Protein AF-A0A7V6XQP4-F1 (afdb_monomer_lite)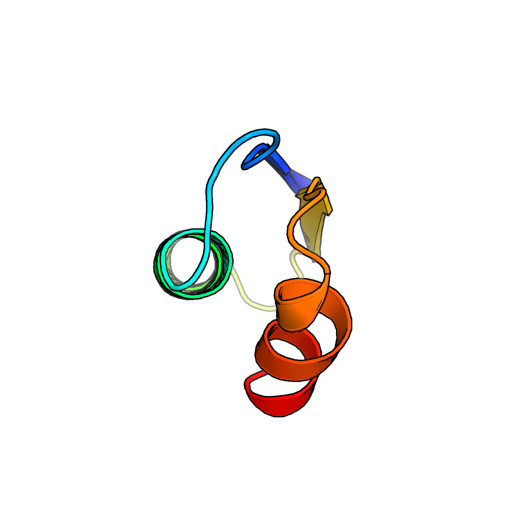

Radius of gyration: 10.34 Å; chains: 1; bounding box: 24×17×27 Å

Structure (mmCIF, N/CA/C/O backbone):
data_AF-A0A7V6XQP4-F1
#
_entry.id   AF-A0A7V6XQP4-F1
#
loop_
_atom_site.group_PDB
_atom_site.id
_atom_site.type_symbol
_atom_site.label_atom_id
_atom_site.label_alt_id
_atom_site.label_comp_id
_atom_site.label_asym_id
_atom_site.label_entity_id
_atom_site.label_seq_id
_atom_site.pdbx_PDB_ins_code
_atom_site.Cartn_x
_atom_site.Cartn_y
_atom_site.Cartn_z
_atom_site.occupancy
_atom_site.B_iso_or_equiv
_atom_site.auth_seq_id
_atom_site.auth_comp_id
_atom_site.auth_asym_id
_atom_site.auth_atom_id
_atom_site.pdbx_PDB_model_num
ATOM 1 N N . MET A 1 1 ? -13.449 0.795 8.726 1.00 85.69 1 MET A N 1
ATOM 2 C CA . MET A 1 1 ? -13.769 1.091 7.308 1.00 85.69 1 MET A CA 1
ATOM 3 C C . MET A 1 1 ? -12.578 0.695 6.450 1.00 85.69 1 MET A C 1
ATOM 5 O O . MET A 1 1 ? -11.490 0.585 6.991 1.00 85.69 1 MET A O 1
ATOM 9 N N . THR A 1 2 ? -12.761 0.468 5.148 1.00 94.44 2 THR A N 1
ATOM 10 C CA . THR A 1 2 ? -11.681 0.002 4.257 1.00 94.44 2 THR A CA 1
ATOM 11 C C . THR A 1 2 ? -11.382 1.049 3.187 1.00 94.44 2 THR A C 1
ATOM 13 O O . THR A 1 2 ? -12.299 1.502 2.500 1.00 94.44 2 THR A O 1
ATOM 16 N N . LYS A 1 3 ? -10.109 1.427 3.044 1.00 96.06 3 LYS A N 1
ATOM 17 C CA . LYS A 1 3 ? -9.589 2.326 2.004 1.00 96.06 3 LYS A CA 1
ATOM 18 C C . LYS A 1 3 ? -8.734 1.532 1.020 1.00 96.06 3 LYS A C 1
ATOM 20 O O . LYS A 1 3 ? -7.926 0.714 1.443 1.00 96.06 3 LYS A O 1
ATOM 25 N N . THR A 1 4 ? -8.862 1.820 -0.272 1.00 97.94 4 THR A N 1
ATOM 26 C CA . THR A 1 4 ? -8.057 1.184 -1.327 1.00 97.94 4 THR A CA 1
ATOM 27 C C . THR A 1 4 ? -7.092 2.194 -1.943 1.00 97.94 4 THR A C 1
ATOM 29 O O . THR A 1 4 ? -7.509 3.278 -2.350 1.00 97.94 4 THR A O 1
ATOM 32 N N . LEU A 1 5 ? -5.809 1.839 -2.019 1.00 97.81 5 LEU A N 1
ATOM 33 C CA . LEU A 1 5 ? -4.742 2.580 -2.688 1.00 97.81 5 LEU A CA 1
ATOM 34 C C . LEU A 1 5 ? -4.307 1.812 -3.943 1.00 97.81 5 LEU A C 1
ATOM 36 O O . LEU A 1 5 ? -3.806 0.697 -3.834 1.00 97.81 5 LEU A O 1
ATOM 40 N N . ALA A 1 6 ? -4.446 2.425 -5.119 1.00 97.69 6 ALA A N 1
ATOM 41 C CA . ALA A 1 6 ? -4.009 1.844 -6.387 1.00 97.69 6 ALA A CA 1
ATOM 42 C C . ALA A 1 6 ? -2.698 2.488 -6.864 1.00 97.69 6 ALA A C 1
ATOM 44 O O . ALA A 1 6 ? -2.663 3.673 -7.1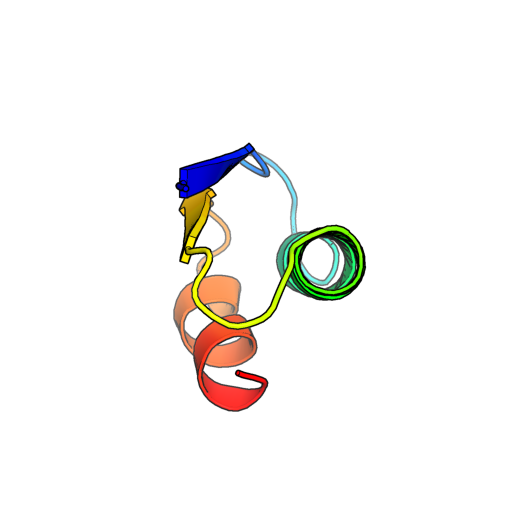96 1.00 97.69 6 ALA A O 1
ATOM 45 N N . VAL A 1 7 ? -1.626 1.696 -6.914 1.00 97.12 7 VAL A N 1
ATOM 46 C CA . VAL A 1 7 ? -0.271 2.104 -7.343 1.00 97.12 7 VAL A CA 1
ATOM 47 C C . VAL A 1 7 ? 0.286 1.182 -8.434 1.00 97.12 7 VAL A C 1
ATOM 49 O O . VAL A 1 7 ? 1.496 1.047 -8.606 1.00 97.12 7 VAL A O 1
ATOM 52 N N . MET A 1 8 ? -0.601 0.545 -9.197 1.00 97.12 8 MET A N 1
ATOM 53 C CA . MET A 1 8 ? -0.249 -0.250 -10.376 1.00 97.12 8 MET A CA 1
ATOM 54 C C . MET A 1 8 ? 0.548 0.580 -11.394 1.00 97.12 8 MET A C 1
ATOM 56 O O . MET A 1 8 ? 0.254 1.755 -11.625 1.00 97.12 8 MET A O 1
ATOM 60 N N . GLY A 1 9 ? 1.561 -0.025 -12.009 1.00 96.69 9 GLY A N 1
ATOM 61 C CA . GLY A 1 9 ? 2.474 0.622 -12.948 1.00 96.69 9 GLY A CA 1
ATOM 62 C C . GLY A 1 9 ? 3.523 1.522 -12.290 1.00 96.69 9 GLY A C 1
ATOM 63 O O . GLY A 1 9 ? 4.411 2.028 -12.981 1.00 96.69 9 GLY A O 1
ATOM 64 N N . GLN A 1 10 ? 3.465 1.729 -10.970 1.00 96.88 10 GLN A N 1
ATOM 65 C CA . GLN A 1 10 ? 4.497 2.474 -10.265 1.00 96.88 10 GLN A CA 1
ATOM 66 C C . GLN A 1 10 ? 5.688 1.577 -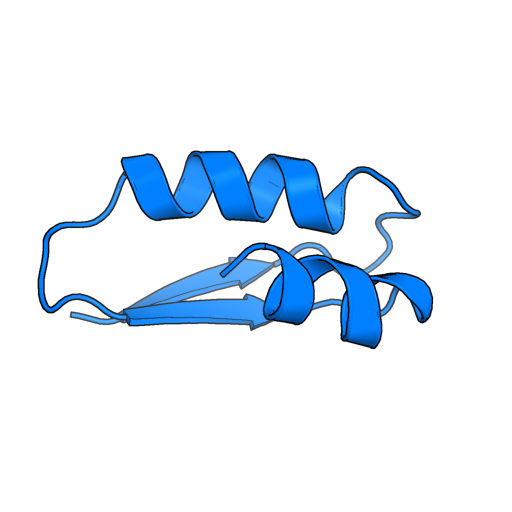9.940 1.00 96.88 10 GLN A C 1
ATOM 68 O O . GLN A 1 10 ? 5.581 0.555 -9.262 1.00 96.88 10 GLN A O 1
ATOM 73 N N . VAL A 1 11 ? 6.865 2.008 -10.382 1.00 95.50 11 VAL A N 1
ATOM 74 C CA . VAL A 1 11 ? 8.119 1.351 -10.021 1.00 95.50 11 VAL A CA 1
ATOM 75 C C . VAL A 1 11 ? 8.555 1.752 -8.618 1.00 95.50 11 VAL A C 1
ATOM 77 O O . VAL A 1 11 ? 8.184 2.789 -8.072 1.00 95.50 11 VAL A O 1
ATOM 80 N N . CYS A 1 12 ? 9.374 0.919 -8.005 1.00 93.56 12 CYS A N 1
ATOM 81 C CA . CYS A 1 12 ? 9.882 1.207 -6.681 1.00 93.56 12 CYS A CA 1
ATOM 82 C C . CYS A 1 12 ? 10.814 2.452 -6.705 1.00 93.56 12 CYS A C 1
ATOM 84 O O . CYS A 1 12 ? 11.557 2.632 -7.674 1.00 93.56 12 CYS A O 1
ATOM 86 N N . PRO A 1 13 ? 10.750 3.349 -5.690 1.00 95.62 13 PRO A N 1
ATOM 87 C CA . PRO A 1 13 ? 10.176 3.154 -4.350 1.00 95.62 13 PRO A CA 1
ATOM 88 C C . PRO A 1 13 ? 8.729 3.657 -4.154 1.00 95.62 13 PRO A C 1
ATOM 90 O O . PRO A 1 13 ? 8.253 3.682 -3.018 1.00 95.62 13 PRO A O 1
ATOM 93 N N . PHE A 1 14 ? 8.033 4.086 -5.211 1.00 97.44 14 PHE A N 1
ATOM 94 C CA . PHE A 1 14 ? 6.766 4.818 -5.083 1.00 97.44 14 PHE A CA 1
ATOM 95 C C . PHE A 1 14 ? 5.647 4.055 -4.346 1.00 97.44 14 PHE A C 1
ATOM 97 O O . PHE A 1 14 ? 5.073 4.659 -3.438 1.00 97.44 14 PHE A O 1
ATOM 104 N N . PRO A 1 15 ? 5.401 2.745 -4.583 1.00 97.94 15 PRO A N 1
ATOM 105 C CA . PRO A 1 15 ? 4.360 2.011 -3.856 1.00 97.94 15 PRO A CA 1
ATOM 106 C C . PRO A 1 15 ? 4.487 2.093 -2.328 1.00 97.94 15 PRO A C 1
ATOM 108 O O . PRO A 1 15 ? 3.493 2.267 -1.629 1.00 97.94 15 PRO A O 1
ATOM 111 N N . LEU A 1 16 ? 5.713 2.036 -1.795 1.00 97.81 16 LEU A N 1
ATOM 112 C CA . LEU A 1 16 ? 5.961 2.134 -0.355 1.00 97.81 16 LEU A CA 1
ATOM 113 C C . LEU A 1 16 ? 5.731 3.553 0.180 1.00 97.81 16 LEU A C 1
ATOM 115 O O . LEU A 1 16 ? 5.232 3.725 1.290 1.00 97.81 16 LEU A O 1
ATOM 119 N N . IL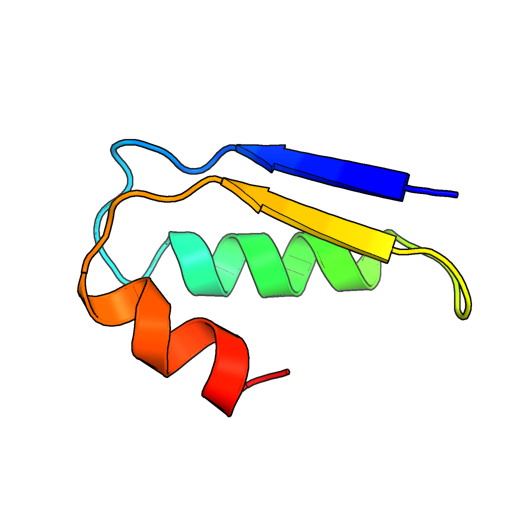E A 1 17 ? 6.128 4.573 -0.583 1.00 98.00 17 ILE A N 1
ATOM 120 C CA . ILE A 1 17 ? 5.954 5.975 -0.184 1.00 98.00 17 ILE A CA 1
ATOM 121 C C . ILE A 1 17 ? 4.466 6.319 -0.115 1.00 98.00 17 ILE A C 1
ATOM 123 O O . ILE A 1 17 ? 4.024 6.935 0.852 1.00 98.00 17 ILE A O 1
ATOM 127 N N . GLU A 1 18 ? 3.691 5.897 -1.109 1.00 97.94 18 GLU A N 1
ATOM 128 C CA . GLU A 1 18 ? 2.254 6.162 -1.142 1.00 97.94 18 GLU A CA 1
ATOM 129 C C . GLU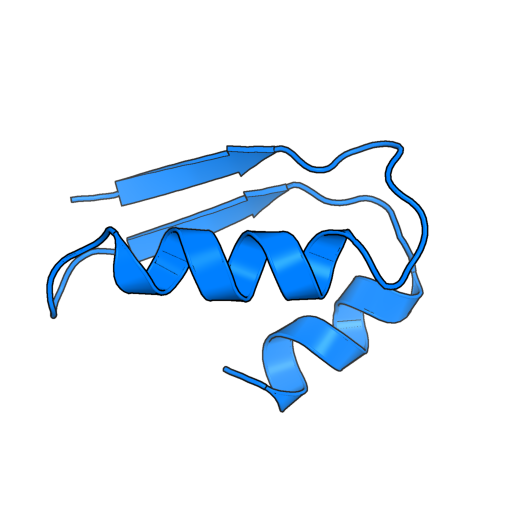 A 1 18 ? 1.504 5.350 -0.077 1.00 97.94 18 GLU A C 1
ATOM 131 O O . GLU A 1 18 ? 0.618 5.893 0.577 1.00 97.94 18 GLU A O 1
ATOM 136 N N . ALA A 1 19 ? 1.915 4.105 0.199 1.00 97.62 19 ALA A N 1
ATOM 137 C CA . ALA A 1 19 ? 1.370 3.321 1.310 1.00 97.62 19 ALA A CA 1
ATOM 138 C C . ALA A 1 19 ? 1.570 4.014 2.672 1.00 97.62 19 ALA A C 1
ATOM 140 O O . ALA A 1 19 ? 0.637 4.085 3.474 1.00 97.62 19 ALA A O 1
ATOM 141 N N . LYS A 1 20 ? 2.761 4.585 2.906 1.00 97.75 20 LYS A N 1
ATOM 142 C CA . LYS A 1 20 ? 3.081 5.364 4.115 1.00 97.75 20 LYS A CA 1
ATOM 143 C C . LYS A 1 20 ? 2.203 6.597 4.279 1.00 97.75 20 LYS A C 1
ATOM 145 O O . LYS A 1 20 ? 1.741 6.866 5.376 1.00 97.75 20 LYS A O 1
ATOM 150 N N . LYS A 1 21 ? 1.942 7.329 3.198 1.00 97.69 21 LYS A N 1
ATOM 151 C CA . LYS A 1 21 ? 1.038 8.485 3.249 1.00 97.69 21 LYS A CA 1
ATOM 152 C C . LYS A 1 21 ? -0.406 8.047 3.477 1.00 97.69 21 LYS A C 1
ATOM 154 O O . LYS A 1 21 ? -1.106 8.610 4.306 1.00 97.69 21 LYS A O 1
ATOM 159 N N . ALA A 1 22 ? -0.852 7.008 2.772 1.00 97.06 22 ALA A N 1
ATOM 160 C CA . ALA A 1 22 ? -2.234 6.554 2.843 1.00 97.06 22 ALA A CA 1
ATOM 161 C C . ALA A 1 22 ? -2.619 6.025 4.232 1.00 97.06 22 ALA A C 1
ATOM 163 O O . ALA A 1 22 ? -3.774 6.202 4.622 1.00 97.06 22 ALA A O 1
ATOM 164 N N . ILE A 1 23 ? -1.682 5.408 4.969 1.00 96.62 23 ILE A N 1
ATOM 165 C CA . ILE A 1 23 ? -1.942 4.929 6.334 1.00 96.62 23 ILE A CA 1
ATOM 166 C C . ILE A 1 23 ? -2.068 6.079 7.346 1.00 96.62 23 ILE A C 1
ATOM 168 O O . ILE A 1 23 ? -2.838 5.963 8.292 1.00 96.62 23 ILE A O 1
ATOM 172 N N . GLU A 1 24 ? -1.379 7.207 7.133 1.00 96.75 24 GLU A N 1
ATOM 173 C CA . GLU A 1 24 ? -1.512 8.410 7.976 1.00 96.75 24 GLU A CA 1
ATOM 174 C C . GLU A 1 24 ? -2.898 9.067 7.841 1.00 96.75 24 GLU A C 1
ATOM 176 O O . GLU A 1 24 ? -3.318 9.832 8.707 1.00 96.75 24 GLU A O 1
ATOM 181 N N . GLU A 1 25 ? -3.626 8.755 6.766 1.00 95.56 25 GLU A N 1
ATOM 182 C CA . GLU A 1 25 ? -4.947 9.309 6.4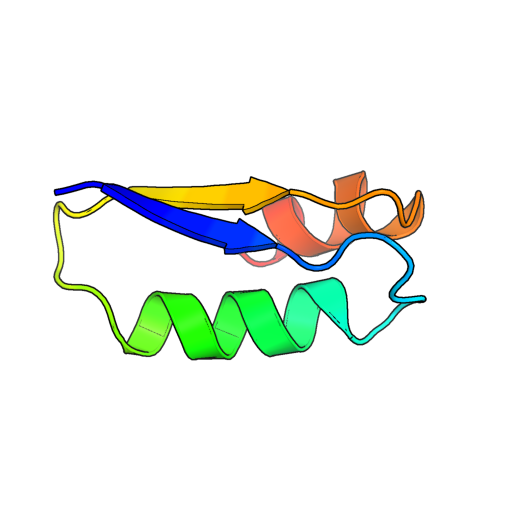60 1.00 95.56 25 GLU A CA 1
ATOM 183 C C . GLU A 1 25 ? -6.122 8.449 6.962 1.00 95.56 25 GLU A C 1
ATOM 185 O O . GLU A 1 25 ? -7.276 8.829 6.748 1.00 95.56 25 GLU A O 1
ATOM 190 N N . ILE A 1 26 ? -5.873 7.287 7.579 1.00 95.62 26 ILE A N 1
ATOM 191 C CA . ILE A 1 26 ? -6.933 6.413 8.117 1.00 95.62 26 ILE A CA 1
ATOM 192 C C . ILE A 1 26 ? -6.863 6.305 9.642 1.00 95.62 26 ILE A C 1
ATOM 194 O O . ILE A 1 26 ? -5.823 6.549 10.250 1.00 95.62 26 ILE A O 1
ATOM 198 N N . ASN A 1 27 ? -7.982 5.951 10.280 1.00 96.69 27 ASN A N 1
ATOM 199 C CA . ASN A 1 27 ? -8.045 5.856 11.738 1.00 96.69 27 ASN A CA 1
ATOM 200 C C . ASN A 1 27 ? -7.622 4.469 12.229 1.00 96.69 27 ASN A C 1
ATOM 202 O O . ASN A 1 27 ? -7.715 3.470 11.518 1.00 96.69 27 ASN A O 1
ATOM 206 N N . SER A 1 28 ? -7.238 4.378 13.502 1.00 95.00 28 SER A N 1
ATOM 207 C CA . SER A 1 28 ? -7.022 3.088 14.158 1.00 95.00 28 SER A CA 1
ATOM 208 C C . SER A 1 28 ? -8.278 2.214 14.081 1.00 95.00 28 SER A C 1
ATOM 210 O O . SER A 1 28 ? -9.353 2.624 14.518 1.00 95.00 28 SER A O 1
ATOM 212 N N . GLY A 1 29 ? -8.124 0.995 13.560 1.00 95.50 29 GLY A N 1
ATOM 213 C CA . GLY A 1 29 ? -9.230 0.062 13.317 1.00 95.50 29 GLY A CA 1
ATOM 214 C C . GLY A 1 29 ? -9.813 0.123 11.900 1.00 95.50 29 GLY A C 1
ATOM 215 O O . GLY A 1 29 ? -10.678 -0.690 11.576 1.00 95.50 29 GLY A O 1
ATOM 216 N N . ASP A 1 30 ? -9.343 1.043 11.055 1.00 96.56 30 ASP A N 1
ATOM 217 C CA . ASP A 1 30 ? -9.581 1.010 9.612 1.00 96.56 30 ASP A CA 1
ATOM 218 C C . ASP A 1 30 ? -8.555 0.109 8.897 1.00 96.56 30 ASP A C 1
ATOM 220 O O . ASP A 1 30 ? -7.482 -0.194 9.419 1.00 96.56 30 ASP A O 1
ATOM 224 N N . GLU A 1 31 ? -8.894 -0.320 7.684 1.00 96.50 31 GLU A N 1
ATOM 225 C CA . GLU A 1 31 ? -8.074 -1.184 6.835 1.00 96.50 31 GLU A CA 1
ATOM 226 C C . GLU A 1 31 ? -7.589 -0.426 5.594 1.00 96.50 31 GLU A C 1
ATOM 228 O O . GLU A 1 31 ? -8.356 0.310 4.965 1.00 96.50 31 GLU A O 1
ATOM 233 N N . LEU A 1 32 ? -6.333 -0.656 5.203 1.00 97.44 32 LEU A N 1
ATOM 234 C CA . LEU A 1 32 ? -5.752 -0.166 3.954 1.00 97.44 32 LEU A CA 1
ATOM 235 C C . LEU A 1 32 ? -5.445 -1.346 3.024 1.00 97.44 32 LEU A C 1
ATOM 237 O O . LEU A 1 32 ? -4.596 -2.180 3.330 1.00 97.44 32 LEU A O 1
ATOM 241 N N . VAL A 1 33 ? -6.105 -1.390 1.869 1.00 97.75 33 VAL A N 1
ATOM 242 C CA . VAL A 1 33 ? -5.835 -2.340 0.781 1.00 97.75 33 VAL A CA 1
ATOM 243 C C . VAL A 1 33 ? -4.951 -1.654 -0.253 1.00 97.75 33 VAL A C 1
ATOM 245 O O . VAL A 1 33 ? -5.274 -0.557 -0.701 1.00 97.75 33 VAL A O 1
ATOM 248 N N . ILE A 1 34 ? -3.840 -2.281 -0.643 1.00 97.69 34 ILE A N 1
ATOM 249 C CA . ILE A 1 34 ? -2.872 -1.708 -1.587 1.00 97.69 34 ILE A CA 1
ATOM 250 C C . ILE A 1 34 ? -2.792 -2.604 -2.824 1.00 97.69 34 ILE A C 1
ATOM 252 O O . ILE A 1 34 ? -2.391 -3.762 -2.727 1.00 97.69 34 ILE A O 1
ATOM 256 N N . GLU A 1 35 ? -3.144 -2.061 -3.986 1.00 98.06 35 GLU A N 1
ATOM 257 C CA . GLU A 1 35 ? -3.029 -2.727 -5.284 1.00 98.06 35 GLU A CA 1
ATOM 258 C C . GLU A 1 35 ? -1.734 -2.289 -5.974 1.00 98.06 35 GLU A C 1
ATOM 260 O O . GLU A 1 35 ? -1.537 -1.103 -6.253 1.00 98.06 35 GLU A O 1
ATOM 265 N N . PHE A 1 36 ? -0.837 -3.238 -6.241 1.00 97.25 36 PHE A N 1
ATOM 266 C CA . PHE A 1 36 ? 0.483 -2.972 -6.808 1.00 97.25 36 PHE A CA 1
ATOM 267 C C . PHE A 1 36 ? 0.970 -4.127 -7.692 1.00 97.25 36 PHE A C 1
ATOM 269 O O . PHE A 1 36 ? 0.568 -5.277 -7.518 1.00 97.25 36 PHE A O 1
ATOM 276 N N . ASP A 1 37 ? 1.898 -3.821 -8.600 1.00 97.44 37 ASP A N 1
ATOM 277 C CA . ASP A 1 37 ? 2.564 -4.775 -9.496 1.00 97.44 37 ASP A CA 1
ATOM 278 C C . ASP A 1 37 ? 4.106 -4.710 -9.437 1.00 97.44 37 ASP A C 1
ATOM 280 O O . ASP A 1 37 ? 4.775 -5.558 -10.033 1.00 97.44 37 ASP A O 1
ATOM 284 N N . CYS A 1 38 ? 4.707 -3.772 -8.681 1.00 95.94 38 CYS A N 1
ATOM 285 C CA . CYS A 1 38 ? 6.160 -3.771 -8.438 1.00 95.94 38 CYS A CA 1
ATOM 286 C C . CYS A 1 38 ? 6.551 -5.031 -7.648 1.00 95.94 38 CYS A C 1
ATOM 288 O O . CYS A 1 38 ? 6.164 -5.188 -6.491 1.00 95.94 38 CYS A O 1
ATOM 290 N N . THR A 1 39 ? 7.398 -5.899 -8.212 1.00 96.31 39 THR A N 1
ATOM 291 C CA . THR A 1 39 ? 7.850 -7.125 -7.528 1.00 96.31 39 THR A CA 1
ATOM 292 C C . THR A 1 39 ? 8.515 -6.834 -6.183 1.00 96.31 39 THR A C 1
ATOM 294 O O . THR A 1 39 ? 8.284 -7.562 -5.233 1.00 96.31 39 THR A O 1
ATOM 297 N N . GLN A 1 40 ? 9.288 -5.751 -6.054 1.00 95.38 40 GLN A N 1
ATOM 298 C CA . GLN A 1 40 ? 9.927 -5.391 -4.778 1.00 95.38 40 GLN A CA 1
ATOM 299 C C . GLN A 1 40 ? 8.937 -4.875 -3.715 1.00 95.38 40 GLN A C 1
ATOM 301 O O . GLN A 1 40 ? 9.270 -4.821 -2.527 1.00 95.38 40 GLN A O 1
ATOM 306 N N . ALA A 1 41 ? 7.720 -4.486 -4.101 1.00 96.19 41 ALA A N 1
ATOM 307 C CA . ALA A 1 41 ? 6.695 -4.061 -3.151 1.00 96.19 41 ALA A CA 1
ATOM 308 C C . ALA A 1 41 ? 6.141 -5.236 -2.324 1.00 96.19 41 ALA A C 1
ATOM 310 O O . ALA A 1 41 ? 5.708 -5.010 -1.195 1.00 96.19 41 ALA A O 1
ATOM 311 N N . THR A 1 42 ? 6.263 -6.483 -2.807 1.00 96.19 42 THR A N 1
ATOM 312 C CA . THR A 1 42 ? 5.883 -7.688 -2.042 1.00 96.19 42 THR A CA 1
ATOM 313 C C . THR A 1 42 ? 6.717 -7.873 -0.774 1.00 96.19 42 THR A C 1
ATOM 315 O O . THR A 1 42 ? 6.227 -8.447 0.191 1.00 96.19 42 THR A O 1
ATOM 318 N N . GLU A 1 43 ? 7.954 -7.370 -0.750 1.00 96.62 43 GLU A N 1
ATOM 319 C CA . GLU A 1 43 ? 8.836 -7.439 0.419 1.00 96.62 43 GLU A CA 1
ATOM 320 C C . GLU A 1 43 ? 8.867 -6.121 1.196 1.00 96.62 43 GLU A C 1
ATOM 322 O O . GLU A 1 43 ? 8.844 -6.111 2.427 1.00 96.62 43 GLU A O 1
ATOM 327 N N . SER A 1 44 ? 8.933 -4.989 0.489 1.00 96.81 44 SER A N 1
ATOM 328 C CA . SER A 1 44 ? 9.154 -3.689 1.131 1.00 96.81 44 SER A CA 1
ATOM 329 C C . SER A 1 44 ? 7.937 -3.159 1.892 1.00 96.81 44 SER A C 1
ATOM 331 O O . SER A 1 44 ? 8.132 -2.536 2.936 1.00 96.81 44 SER A O 1
ATOM 333 N N . ILE A 1 45 ? 6.709 -3.427 1.426 1.00 96.75 45 ILE A N 1
ATOM 334 C CA . ILE A 1 45 ? 5.485 -3.013 2.130 1.00 96.75 45 ILE A CA 1
ATOM 335 C C . ILE A 1 45 ? 5.305 -3.824 3.428 1.00 96.75 45 ILE A C 1
ATOM 337 O O . ILE A 1 45 ? 5.249 -3.191 4.483 1.00 96.75 45 ILE A O 1
ATOM 341 N N . PRO A 1 46 ? 5.311 -5.177 3.424 1.00 96.25 46 PRO A N 1
ATOM 342 C CA . PRO A 1 46 ? 5.129 -5.951 4.657 1.00 96.25 46 PRO A CA 1
ATOM 343 C C . PRO A 1 46 ? 6.262 -5.797 5.670 1.00 96.25 46 PRO A C 1
ATOM 345 O O . PRO A 1 46 ? 6.054 -6.011 6.853 1.00 96.25 46 PRO A O 1
ATOM 348 N N . ARG A 1 47 ? 7.477 -5.456 5.224 1.00 96.88 47 ARG A N 1
ATOM 349 C CA . ARG A 1 47 ? 8.599 -5.201 6.137 1.00 96.88 47 ARG A CA 1
ATOM 350 C C . ARG A 1 47 ? 8.460 -3.882 6.899 1.00 96.88 47 ARG A C 1
ATOM 352 O O . ARG A 1 47 ? 9.074 -3.729 7.953 1.00 96.88 47 ARG A O 1
ATOM 359 N N . TRP A 1 48 ? 7.769 -2.903 6.320 1.00 95.56 48 TRP A N 1
ATOM 360 C CA . TRP A 1 48 ? 7.542 -1.606 6.953 1.00 95.56 48 TRP A CA 1
ATOM 361 C C . TRP A 1 48 ? 6.307 -1.603 7.862 1.00 95.56 48 TRP A C 1
ATOM 363 O O . TRP A 1 48 ? 6.362 -0.946 8.902 1.00 95.56 48 TRP A O 1
ATOM 373 N N . ALA A 1 49 ? 5.231 -2.270 7.438 1.00 92.69 49 ALA A N 1
ATOM 374 C CA . ALA A 1 49 ? 3.977 -2.389 8.183 1.00 92.69 49 ALA A CA 1
ATOM 375 C C . ALA A 1 49 ? 4.147 -3.184 9.488 1.00 92.69 49 ALA A C 1
ATOM 377 O O . ALA A 1 49 ? 3.463 -2.819 10.470 1.00 92.69 49 ALA A O 1
#

pLDDT: mean 96.4, std 1.92, range [85.69, 98.06]

Secondary structure (DSSP, 8-state):
-EEEEE-TTPPTTHHHHHHHHHHHTS-TT-EEEEE---TTHHHHHHHH-

Sequence (49 aa):
MTKTLAVMGQVCPFPLIEAKKAIEEINSGDELVIEFDCTQATESIPRWA

Foldseek 3Di:
DEDEAEDEPDEPPVQQVVVVVVVVVDDPVYYYHYHYDHPCCVPNNVVVD